Protein AF-A0A3C2B8T6-F1 (afdb_monomer)

Structure (mmCIF, N/CA/C/O backbone):
data_AF-A0A3C2B8T6-F1
#
_entry.id   AF-A0A3C2B8T6-F1
#
loop_
_atom_site.group_PDB
_atom_site.id
_atom_site.type_symbol
_atom_site.label_atom_id
_atom_site.label_alt_id
_atom_site.label_comp_id
_atom_site.label_asym_id
_atom_site.label_entity_id
_atom_site.label_seq_id
_atom_site.pdbx_PDB_ins_code
_atom_site.Cartn_x
_atom_site.Cartn_y
_atom_site.Cartn_z
_atom_site.occupancy
_atom_site.B_iso_or_equiv
_atom_site.auth_seq_id
_atom_site.auth_comp_id
_atom_site.auth_asym_id
_atom_site.auth_atom_id
_atom_site.pdbx_PDB_model_num
ATOM 1 N N . LEU A 1 1 ? 5.091 15.388 -0.232 1.00 87.69 1 LEU A N 1
ATOM 2 C CA . LEU A 1 1 ? 6.059 14.337 0.161 1.00 87.69 1 LEU A CA 1
ATOM 3 C C . LEU A 1 1 ? 5.655 13.040 -0.524 1.00 87.69 1 LEU A C 1
ATOM 5 O O . LEU A 1 1 ? 4.459 12.838 -0.707 1.00 87.69 1 LEU A O 1
ATOM 9 N N . VAL A 1 2 ? 6.619 12.201 -0.900 1.00 95.12 2 VAL A N 1
ATOM 10 C CA . VAL A 1 2 ? 6.388 10.864 -1.479 1.00 95.12 2 VAL A CA 1
ATOM 11 C C . VAL A 1 2 ? 7.175 9.824 -0.686 1.00 95.12 2 VAL A C 1
ATOM 13 O O . VAL A 1 2 ? 8.184 10.163 -0.067 1.00 95.12 2 VAL A O 1
ATOM 16 N N . ALA A 1 3 ? 6.706 8.580 -0.688 1.00 96.00 3 ALA A N 1
ATOM 17 C CA . ALA A 1 3 ? 7.482 7.435 -0.231 1.00 96.00 3 ALA A CA 1
ATOM 18 C C . ALA A 1 3 ? 8.160 6.780 -1.441 1.00 96.00 3 ALA A C 1
ATOM 20 O O . ALA A 1 3 ? 7.544 6.664 -2.500 1.00 96.00 3 ALA A O 1
ATOM 21 N N . LEU A 1 4 ? 9.411 6.349 -1.284 1.00 95.06 4 LEU A N 1
ATOM 22 C CA . LEU A 1 4 ? 10.171 5.659 -2.323 1.00 95.06 4 LEU A CA 1
ATOM 23 C C . LEU A 1 4 ? 10.466 4.234 -1.853 1.00 95.06 4 LEU A C 1
ATOM 25 O O . LEU A 1 4 ? 11.147 4.053 -0.843 1.00 95.06 4 LEU A O 1
ATOM 29 N N . LYS A 1 5 ? 9.966 3.227 -2.574 1.00 92.69 5 LYS A N 1
ATOM 30 C CA . LYS A 1 5 ? 10.366 1.834 -2.353 1.00 92.69 5 LYS A CA 1
ATOM 31 C C . LYS A 1 5 ? 11.490 1.518 -3.325 1.00 92.69 5 LYS A C 1
ATOM 33 O O . LYS A 1 5 ? 11.297 1.606 -4.533 1.00 92.69 5 LYS A O 1
ATOM 38 N N . VAL A 1 6 ? 12.653 1.173 -2.785 1.00 93.25 6 VAL A N 1
ATOM 39 C CA . VAL A 1 6 ? 13.835 0.761 -3.547 1.00 93.25 6 VAL A CA 1
ATOM 40 C C . VAL A 1 6 ? 14.147 -0.670 -3.157 1.00 93.25 6 VAL A C 1
ATOM 42 O O . VAL A 1 6 ? 14.212 -0.983 -1.968 1.00 93.25 6 VAL A O 1
ATOM 45 N N . LEU A 1 7 ? 14.329 -1.537 -4.144 1.00 88.62 7 LEU A N 1
ATOM 46 C CA . LEU A 1 7 ? 14.708 -2.920 -3.908 1.00 88.62 7 LEU A CA 1
ATOM 47 C C . LEU A 1 7 ? 16.187 -3.098 -4.252 1.00 88.62 7 LEU A C 1
ATOM 49 O O . LEU A 1 7 ? 16.606 -2.852 -5.380 1.00 88.62 7 LEU A O 1
ATOM 53 N N . SER A 1 8 ? 16.971 -3.540 -3.274 1.00 85.31 8 SER A N 1
ATOM 54 C CA . SER A 1 8 ? 18.320 -4.051 -3.508 1.00 85.31 8 SER A CA 1
ATOM 55 C C . SER A 1 8 ? 18.219 -5.566 -3.603 1.00 85.31 8 SER A C 1
ATOM 57 O O . SER A 1 8 ? 18.078 -6.238 -2.584 1.00 85.31 8 SER A O 1
ATOM 59 N N . THR A 1 9 ? 18.212 -6.089 -4.823 1.00 77.75 9 THR A N 1
ATOM 60 C CA . THR A 1 9 ? 18.197 -7.527 -5.084 1.00 77.75 9 THR A CA 1
ATOM 61 C C . THR A 1 9 ? 19.048 -7.830 -6.306 1.00 77.75 9 THR A C 1
ATOM 63 O O . THR A 1 9 ? 19.020 -7.067 -7.271 1.00 77.75 9 THR A O 1
ATOM 66 N N . ASP A 1 10 ? 19.763 -8.950 -6.263 1.00 79.19 10 ASP A N 1
ATOM 67 C CA . ASP A 1 10 ? 20.462 -9.506 -7.423 1.00 79.19 10 ASP A CA 1
ATOM 68 C C . ASP A 1 10 ? 19.571 -10.505 -8.189 1.00 79.19 10 ASP A C 1
ATOM 70 O O . ASP A 1 10 ? 19.996 -11.050 -9.203 1.00 79.19 10 ASP A O 1
ATOM 74 N N . ASP A 1 11 ? 18.343 -10.760 -7.708 1.00 83.12 11 ASP A N 1
ATOM 75 C CA . ASP A 1 11 ? 17.353 -11.635 -8.346 1.00 83.12 11 ASP A CA 1
ATOM 76 C C . ASP A 1 11 ? 16.525 -10.858 -9.390 1.00 83.12 11 ASP A C 1
ATOM 78 O O . ASP A 1 11 ? 15.662 -10.047 -9.014 1.00 83.12 11 ASP A O 1
ATOM 82 N N . PRO A 1 12 ? 16.709 -11.128 -10.699 1.00 77.06 12 PRO A N 1
ATOM 83 C CA . PRO A 1 12 ? 15.958 -10.460 -11.759 1.00 77.06 12 PRO A CA 1
ATOM 84 C C . PRO A 1 12 ? 14.444 -10.684 -11.655 1.00 77.06 12 PRO A C 1
ATOM 86 O O . PRO A 1 12 ? 13.661 -9.788 -11.970 1.00 77.06 12 PRO A O 1
ATOM 89 N N . GLY A 1 13 ? 14.009 -11.842 -11.146 1.00 83.94 13 GLY A N 1
ATOM 90 C CA . GLY A 1 13 ? 12.592 -12.169 -10.999 1.00 83.94 13 GLY A CA 1
ATOM 91 C C . GLY A 1 13 ? 11.895 -11.329 -9.929 1.00 83.94 13 GLY A C 1
ATOM 92 O O . GLY A 1 13 ? 10.706 -11.030 -10.044 1.00 83.94 13 GLY A O 1
ATOM 93 N N . MET A 1 14 ? 12.616 -10.896 -8.892 1.00 82.81 14 MET A N 1
ATOM 94 C CA . MET A 1 14 ? 12.078 -9.959 -7.903 1.00 82.81 14 MET A CA 1
ATOM 95 C C . MET A 1 14 ? 11.963 -8.537 -8.463 1.00 82.81 14 MET A C 1
ATOM 97 O O . MET A 1 14 ? 11.026 -7.821 -8.105 1.00 82.81 14 MET A O 1
ATOM 101 N N . ALA A 1 15 ? 12.876 -8.138 -9.351 1.00 83.75 15 ALA A N 1
ATOM 102 C CA . ALA A 1 15 ? 12.829 -6.827 -9.986 1.00 83.75 15 ALA A CA 1
ATOM 103 C C . ALA A 1 15 ? 11.620 -6.679 -10.918 1.00 83.75 15 ALA A C 1
ATOM 105 O O . ALA A 1 15 ? 10.879 -5.699 -10.815 1.00 83.75 15 ALA A O 1
ATOM 106 N N . GLU A 1 16 ? 11.369 -7.684 -11.759 1.00 86.38 16 GLU A N 1
ATOM 107 C CA . GLU A 1 16 ? 10.190 -7.722 -12.630 1.00 86.38 16 GLU A CA 1
ATOM 108 C C . GLU A 1 16 ? 8.886 -7.695 -11.826 1.00 86.38 16 GLU A C 1
ATOM 110 O O . GLU A 1 16 ? 7.964 -6.952 -12.162 1.00 86.38 16 GLU A O 1
ATOM 115 N N . ARG A 1 17 ? 8.819 -8.444 -10.717 1.00 87.19 17 ARG A N 1
ATOM 116 C CA . ARG A 1 17 ? 7.651 -8.434 -9.822 1.00 87.19 17 ARG A CA 1
ATOM 117 C C . ARG A 1 17 ? 7.397 -7.057 -9.218 1.00 87.19 17 ARG A C 1
ATOM 119 O O . ARG A 1 17 ? 6.249 -6.630 -9.201 1.00 87.19 17 ARG A O 1
ATOM 126 N N . LEU A 1 18 ? 8.437 -6.351 -8.766 1.00 87.38 18 LEU A N 1
ATOM 127 C CA . LEU A 1 18 ? 8.279 -5.015 -8.183 1.00 87.38 18 LEU A CA 1
ATOM 128 C C . LEU A 1 18 ? 7.715 -4.012 -9.197 1.00 87.38 18 LEU A C 1
ATOM 130 O O . LEU A 1 18 ? 6.823 -3.234 -8.867 1.00 87.38 18 LEU A O 1
ATOM 134 N N . LEU A 1 19 ? 8.232 -4.026 -10.426 1.00 86.81 19 LEU A N 1
ATOM 135 C CA . LEU A 1 19 ? 7.746 -3.144 -11.487 1.00 86.81 19 LEU A CA 1
ATOM 136 C C . LEU A 1 19 ? 6.323 -3.525 -11.921 1.00 86.81 19 LEU A C 1
ATOM 138 O O . LEU A 1 19 ? 5.490 -2.643 -12.116 1.00 86.81 19 LEU A O 1
ATOM 142 N N . GLY A 1 20 ? 6.008 -4.824 -11.978 1.00 86.75 20 GLY A N 1
ATOM 143 C CA . GLY A 1 20 ? 4.649 -5.309 -12.225 1.00 86.75 20 GLY A CA 1
ATOM 144 C C . GLY A 1 20 ? 3.650 -4.878 -11.143 1.00 86.75 20 GLY A C 1
ATOM 145 O O . GLY A 1 20 ? 2.552 -4.427 -11.468 1.00 86.75 20 GLY A O 1
ATOM 146 N N . GLU A 1 21 ? 4.034 -4.947 -9.864 1.00 84.44 21 GLU A N 1
ATOM 147 C CA . GLU A 1 21 ? 3.240 -4.417 -8.746 1.00 84.44 21 GLU A CA 1
ATOM 148 C C . GLU A 1 21 ? 3.006 -2.910 -8.893 1.00 84.44 21 GLU A C 1
ATOM 150 O O . GLU A 1 21 ? 1.874 -2.443 -8.757 1.00 84.44 21 GLU A O 1
ATOM 155 N N . ALA A 1 22 ? 4.061 -2.150 -9.197 1.00 87.50 22 ALA A N 1
ATOM 156 C CA . ALA A 1 22 ? 3.975 -0.705 -9.372 1.00 87.50 22 ALA A CA 1
ATOM 157 C C . ALA A 1 22 ? 3.004 -0.328 -10.501 1.00 87.50 22 ALA A C 1
ATOM 159 O O . ALA A 1 22 ? 2.184 0.572 -10.328 1.00 87.50 22 ALA A O 1
ATOM 160 N N . GLN A 1 23 ? 3.052 -1.047 -11.623 1.00 87.19 23 GLN A N 1
ATOM 161 C CA . GLN A 1 23 ? 2.195 -0.795 -12.777 1.00 87.19 23 GLN A CA 1
ATOM 162 C C . GLN A 1 23 ? 0.723 -1.109 -12.486 1.00 87.19 23 GLN A C 1
ATOM 164 O O . GLN A 1 23 ? -0.145 -0.286 -12.771 1.00 87.19 23 GLN A O 1
ATOM 169 N N . LEU A 1 24 ? 0.449 -2.244 -11.834 1.00 84.81 24 LEU A N 1
ATOM 170 C CA . LEU A 1 24 ? -0.898 -2.603 -11.384 1.00 84.81 24 LEU A CA 1
ATOM 171 C C . LEU A 1 24 ? -1.486 -1.523 -10.460 1.00 84.81 24 LEU A C 1
ATOM 173 O O . LEU A 1 24 ? -2.637 -1.117 -10.610 1.00 84.81 24 LEU A O 1
ATOM 177 N N . LEU A 1 25 ? -0.684 -1.043 -9.505 1.00 84.38 25 LEU A N 1
ATOM 178 C CA . LEU A 1 25 ? -1.089 -0.017 -8.543 1.00 84.38 25 LEU A CA 1
ATOM 179 C C . LEU A 1 25 ? -1.226 1.378 -9.169 1.00 84.38 25 LEU A C 1
ATOM 181 O O . LEU A 1 25 ? -2.034 2.171 -8.691 1.00 84.38 25 LEU 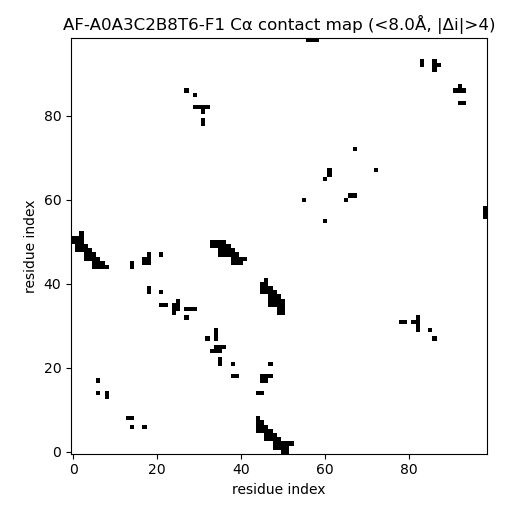A O 1
ATOM 185 N N . ALA A 1 26 ? -0.489 1.691 -10.237 1.00 87.12 26 ALA A N 1
ATOM 186 C CA . ALA A 1 26 ? -0.582 2.981 -10.927 1.00 87.12 26 ALA A CA 1
ATOM 187 C C . ALA A 1 26 ? -1.938 3.180 -11.636 1.00 87.12 26 ALA A C 1
ATOM 189 O O . ALA A 1 26 ? -2.417 4.309 -11.777 1.00 87.12 26 ALA A O 1
ATOM 190 N N . GLU A 1 27 ? -2.588 2.090 -12.051 1.00 85.25 27 GLU A N 1
ATOM 191 C CA . GLU A 1 27 ? -3.915 2.106 -12.683 1.00 85.25 27 GLU A CA 1
ATOM 192 C C . GLU A 1 27 ? -5.070 2.199 -11.664 1.00 85.25 27 GLU A C 1
ATOM 194 O O . GLU A 1 27 ? -6.223 2.489 -12.013 1.00 85.25 27 GLU A O 1
ATOM 199 N N . LEU A 1 28 ? -4.772 1.980 -10.382 1.00 85.25 28 LEU A N 1
ATOM 200 C CA . LEU A 1 28 ? -5.732 1.992 -9.286 1.00 85.25 28 LEU A CA 1
ATOM 201 C C . LEU A 1 28 ? -5.817 3.383 -8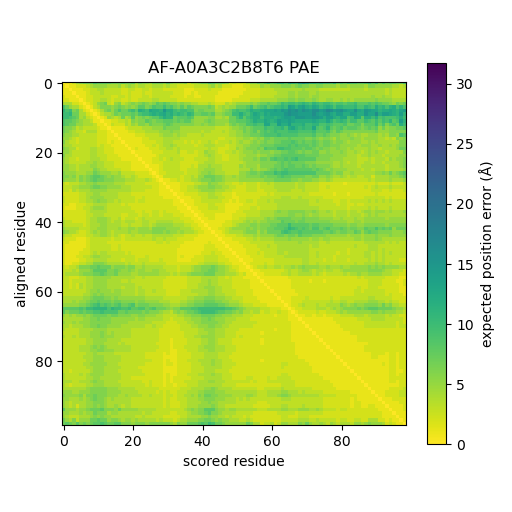.652 1.00 85.25 28 LEU A C 1
ATOM 203 O O . LEU A 1 28 ? -4.901 3.853 -7.984 1.00 85.25 28 LEU A O 1
ATOM 207 N N . ARG A 1 29 ? -6.973 4.036 -8.809 1.00 87.06 29 ARG A N 1
ATOM 208 C CA . ARG A 1 29 ? -7.292 5.296 -8.120 1.00 87.06 29 ARG A CA 1
ATOM 209 C C . ARG A 1 29 ? -8.411 5.067 -7.116 1.00 87.06 29 ARG A C 1
ATOM 211 O O . ARG A 1 29 ? -9.558 4.874 -7.508 1.00 87.06 29 ARG A O 1
ATOM 218 N N . HIS A 1 30 ? -8.066 5.086 -5.833 1.00 92.69 30 HIS A N 1
ATOM 219 C CA . HIS A 1 30 ? -9.005 4.940 -4.723 1.00 92.69 30 HIS A CA 1
ATOM 220 C C . HIS A 1 30 ? -8.445 5.651 -3.477 1.00 92.69 30 HIS A C 1
ATOM 222 O O . HIS A 1 30 ? -7.244 5.542 -3.238 1.00 92.69 30 HIS A O 1
ATOM 228 N N . PRO A 1 31 ? -9.257 6.359 -2.666 1.00 92.38 31 PRO A N 1
ATOM 229 C CA . PRO A 1 31 ? -8.767 7.106 -1.497 1.00 92.38 31 PRO A CA 1
ATOM 230 C C . PRO A 1 31 ? -8.061 6.231 -0.450 1.00 92.38 31 PRO A C 1
ATOM 232 O O . PRO A 1 31 ? -7.153 6.699 0.230 1.00 92.38 31 PRO A O 1
ATOM 235 N N . SER A 1 32 ? -8.454 4.961 -0.351 1.00 93.94 32 SER A N 1
ATOM 236 C CA . SER A 1 32 ? -7.895 3.984 0.597 1.00 93.94 32 SER A CA 1
ATOM 237 C C . SER A 1 32 ? -6.814 3.073 -0.014 1.00 93.94 32 SER A C 1
ATOM 239 O O . SER A 1 32 ? -6.444 2.078 0.601 1.00 93.94 32 SER A O 1
ATOM 241 N N . ILE A 1 33 ? -6.321 3.372 -1.225 1.00 93.06 33 ILE A N 1
ATOM 242 C CA . ILE A 1 33 ? -5.211 2.654 -1.880 1.00 93.06 33 ILE A CA 1
ATOM 243 C C . ILE A 1 33 ? -4.095 3.659 -2.165 1.00 93.06 33 ILE A C 1
ATOM 245 O O . ILE A 1 33 ? -4.334 4.727 -2.729 1.00 93.06 33 ILE A O 1
ATOM 249 N N . VAL A 1 34 ? -2.860 3.323 -1.790 1.00 92.31 34 VAL A N 1
ATOM 250 C CA . VAL A 1 34 ? -1.701 4.171 -2.093 1.00 92.31 34 VAL A CA 1
ATOM 251 C C . VAL A 1 34 ? -1.539 4.319 -3.604 1.00 92.31 34 VAL A C 1
ATOM 253 O O . VAL A 1 34 ? -1.507 3.333 -4.335 1.00 92.31 34 VAL A O 1
ATOM 256 N N . SER A 1 35 ? -1.436 5.559 -4.080 1.00 92.38 35 SER A N 1
ATOM 257 C CA . SER A 1 35 ? -1.219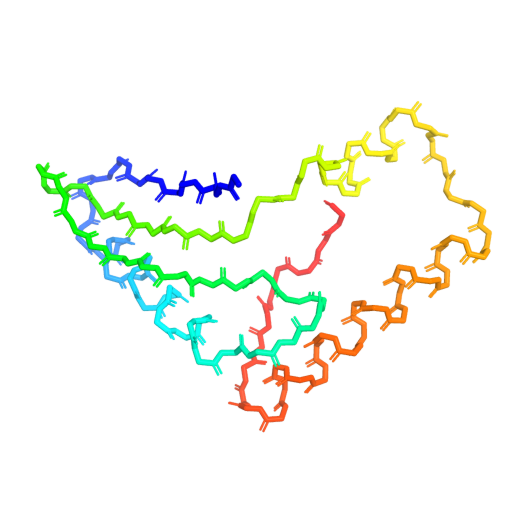 5.818 -5.502 1.00 92.38 35 SER A CA 1
ATOM 258 C C . SER A 1 35 ? 0.266 5.719 -5.816 1.00 92.38 35 SER A C 1
ATOM 260 O O . SER A 1 35 ? 1.074 6.385 -5.165 1.00 92.38 35 SER A O 1
ATOM 262 N N . VAL A 1 36 ? 0.616 4.918 -6.818 1.00 94.19 36 VAL A N 1
ATOM 263 C CA . VAL A 1 36 ? 1.954 4.915 -7.418 1.00 94.19 36 VAL A CA 1
ATOM 264 C C . VAL A 1 36 ? 2.027 6.044 -8.444 1.00 94.19 36 VAL A C 1
ATOM 266 O O . VAL A 1 36 ? 1.107 6.217 -9.242 1.00 94.19 36 VAL A O 1
ATOM 269 N N . TYR A 1 37 ? 3.094 6.842 -8.390 1.00 93.44 37 TYR A N 1
ATOM 270 C CA . TYR A 1 37 ? 3.271 8.002 -9.269 1.00 93.44 37 TYR A CA 1
ATOM 271 C C . TYR A 1 37 ? 4.262 7.743 -10.399 1.00 93.44 37 TYR A C 1
ATOM 273 O O . TYR A 1 37 ? 4.022 8.173 -11.521 1.00 93.44 37 TYR A O 1
ATOM 281 N N . ASP A 1 38 ? 5.369 7.068 -10.094 1.00 93.19 38 ASP A N 1
ATOM 282 C CA . ASP A 1 38 ? 6.452 6.816 -11.045 1.00 93.19 38 ASP A CA 1
ATOM 283 C C . ASP A 1 38 ? 7.233 5.561 -10.643 1.00 93.19 38 ASP A C 1
ATOM 285 O O . ASP A 1 38 ? 7.237 5.190 -9.466 1.00 93.19 38 ASP A O 1
ATOM 289 N N . SER A 1 39 ? 7.903 4.924 -11.597 1.00 93.44 39 SER A N 1
ATOM 290 C CA . SER A 1 39 ? 8.712 3.724 -11.379 1.00 93.44 39 SER A CA 1
ATOM 291 C C . SER A 1 39 ? 9.843 3.622 -12.391 1.00 93.44 39 SER A C 1
ATOM 293 O O . SER A 1 39 ? 9.731 4.110 -13.512 1.00 93.44 39 SER A O 1
ATOM 295 N N . GLY A 1 40 ? 10.924 2.940 -12.028 1.00 90.88 40 GLY A N 1
ATOM 296 C CA . GLY A 1 40 ? 12.051 2.763 -12.931 1.00 90.88 40 GLY A CA 1
ATOM 297 C C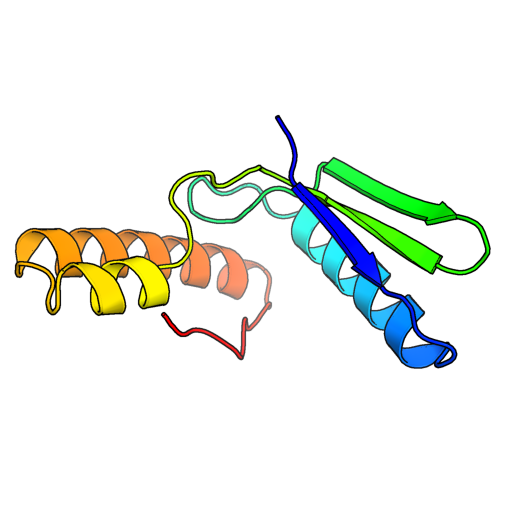 . GLY A 1 40 ? 13.160 1.914 -12.338 1.00 90.88 40 GLY A C 1
ATOM 298 O O . GLY A 1 40 ? 12.964 1.183 -11.371 1.00 90.88 40 GLY A O 1
ATOM 299 N N . THR A 1 41 ? 14.344 2.011 -12.938 1.00 90.50 41 THR A N 1
ATOM 300 C CA . THR A 1 41 ? 15.559 1.327 -12.480 1.00 90.50 41 THR A CA 1
ATOM 301 C C . THR A 1 41 ? 16.724 2.311 -12.465 1.00 90.50 41 THR A C 1
ATOM 303 O O . THR A 1 41 ? 16.899 3.066 -13.418 1.00 90.50 41 THR A O 1
ATOM 306 N N . VAL A 1 42 ? 17.518 2.308 -11.391 1.00 89.88 42 VAL A N 1
ATOM 307 C CA . VAL A 1 42 ? 18.750 3.108 -11.259 1.00 89.88 42 VAL A CA 1
ATOM 308 C C . VAL A 1 42 ? 19.860 2.207 -10.729 1.00 89.88 42 VAL A C 1
ATOM 310 O O . VAL A 1 42 ? 19.691 1.561 -9.696 1.00 89.88 42 VAL A O 1
ATOM 313 N N . ASP A 1 43 ? 20.984 2.132 -11.444 1.00 88.81 43 ASP A N 1
ATOM 314 C CA . ASP A 1 43 ? 22.110 1.232 -11.137 1.00 88.81 43 ASP A CA 1
ATOM 315 C C . ASP A 1 43 ? 21.676 -0.233 -10.932 1.00 88.81 43 ASP A C 1
ATOM 317 O O . ASP A 1 43 ? 22.100 -0.897 -9.989 1.00 88.81 43 ASP A O 1
ATOM 321 N N . GLY A 1 44 ? 20.747 -0.720 -11.761 1.00 84.19 44 GLY A N 1
ATOM 322 C CA . GLY A 1 44 ? 20.195 -2.077 -11.646 1.00 84.19 44 GLY A CA 1
ATOM 323 C C . GLY A 1 44 ? 19.189 -2.280 -10.505 1.00 84.19 44 GLY A C 1
ATOM 324 O O . GLY A 1 44 ? 18.646 -3.371 -10.371 1.00 84.19 44 GLY A O 1
ATOM 325 N N . ARG A 1 45 ? 18.886 -1.248 -9.707 1.00 88.81 45 ARG A N 1
ATOM 326 C CA . ARG A 1 45 ? 17.917 -1.328 -8.604 1.00 88.81 45 ARG A CA 1
ATOM 327 C C . ARG A 1 45 ? 16.558 -0.785 -9.036 1.00 88.81 45 ARG A C 1
ATOM 329 O O . ARG A 1 45 ? 16.468 0.404 -9.369 1.00 88.81 45 ARG A O 1
ATOM 336 N N . PRO A 1 46 ? 15.501 -1.609 -9.034 1.00 92.50 46 PRO A N 1
ATOM 337 C CA . PRO A 1 46 ? 14.170 -1.144 -9.367 1.00 92.50 46 PRO A CA 1
ATOM 338 C C . PRO A 1 46 ? 13.591 -0.332 -8.204 1.00 92.50 46 PRO A C 1
ATOM 340 O O . PRO A 1 46 ? 13.851 -0.591 -7.021 1.00 92.50 46 PRO A O 1
ATOM 343 N N . TRP A 1 47 ? 12.797 0.671 -8.553 1.00 93.69 47 TRP A N 1
ATOM 344 C CA . TRP A 1 47 ? 12.162 1.568 -7.604 1.00 93.69 47 TRP A CA 1
ATOM 345 C C . TRP A 1 47 ? 10.778 1.995 -8.084 1.00 93.69 47 TRP A C 1
ATOM 347 O O . TRP A 1 47 ? 10.497 2.001 -9.282 1.00 93.69 47 TRP A O 1
ATOM 357 N N . TYR A 1 48 ? 9.932 2.408 -7.143 1.00 95.12 48 TYR A N 1
ATOM 358 C CA . TYR A 1 48 ? 8.742 3.197 -7.449 1.00 95.12 48 TYR A CA 1
ATOM 359 C C . TYR A 1 48 ? 8.442 4.213 -6.345 1.00 95.12 48 TYR A C 1
ATOM 361 O O . TYR A 1 48 ? 8.764 4.012 -5.168 1.00 95.12 48 TYR A O 1
ATOM 369 N N . SER A 1 49 ? 7.836 5.328 -6.744 1.00 95.94 49 SER A N 1
ATOM 370 C CA . SER A 1 49 ? 7.360 6.384 -5.858 1.00 95.94 49 SER A CA 1
ATOM 371 C C . SER A 1 49 ? 5.856 6.258 -5.634 1.00 95.94 49 SER A C 1
ATOM 373 O O . SER A 1 49 ? 5.103 5.904 -6.541 1.00 95.94 49 SER A O 1
ATOM 375 N N . MET A 1 50 ? 5.408 6.539 -4.415 1.00 95.38 50 MET A N 1
ATOM 376 C CA . MET A 1 50 ? 4.004 6.420 -4.028 1.00 95.38 50 MET A CA 1
ATOM 377 C C . MET A 1 50 ? 3.595 7.481 -3.006 1.00 95.38 50 MET A C 1
ATOM 379 O O . MET A 1 50 ? 4.431 8.213 -2.462 1.00 95.38 50 MET A O 1
ATOM 383 N N . THR A 1 51 ? 2.296 7.554 -2.723 1.00 94.81 51 THR A N 1
ATOM 384 C CA . THR A 1 51 ? 1.745 8.387 -1.648 1.00 94.81 51 THR A CA 1
ATOM 385 C C . THR A 1 51 ? 2.493 8.158 -0.330 1.00 94.81 51 THR A C 1
ATOM 387 O O . THR A 1 51 ? 2.670 7.026 0.114 1.00 94.81 51 THR A O 1
ATOM 390 N N . TYR A 1 52 ? 2.938 9.244 0.309 1.00 95.31 52 TYR A N 1
ATOM 391 C CA . TYR A 1 52 ? 3.552 9.178 1.634 1.00 95.31 52 TYR A CA 1
ATOM 392 C C . TYR A 1 52 ? 2.482 9.159 2.732 1.00 95.31 52 TYR A C 1
ATOM 394 O O . TYR A 1 52 ? 1.793 10.156 2.951 1.00 95.31 52 TYR A O 1
ATOM 402 N N . CYS A 1 53 ? 2.391 8.047 3.461 1.00 93.25 53 CYS A N 1
ATOM 403 C CA . CYS A 1 53 ? 1.505 7.883 4.613 1.00 93.25 53 CYS A CA 1
ATOM 404 C C . CYS A 1 53 ? 2.279 8.117 5.920 1.00 93.25 53 CYS A C 1
ATOM 406 O O . CYS A 1 53 ? 2.757 7.180 6.553 1.00 93.25 53 CYS A O 1
ATOM 408 N N . GLY A 1 54 ? 2.401 9.379 6.344 1.00 93.00 54 GLY A N 1
ATOM 409 C CA . GLY A 1 54 ? 3.188 9.754 7.531 1.00 93.00 54 GLY A CA 1
ATOM 410 C C . GLY A 1 54 ? 2.648 9.258 8.880 1.00 93.00 54 GLY A C 1
ATOM 411 O O . GLY A 1 54 ? 3.335 9.395 9.886 1.00 93.00 54 GLY A O 1
ATOM 412 N N . GLY A 1 55 ? 1.437 8.692 8.913 1.00 91.31 55 GLY A N 1
ATOM 413 C CA . GLY A 1 55 ? 0.820 8.137 10.124 1.00 91.31 55 GLY A CA 1
ATOM 414 C C . GLY A 1 55 ? 1.353 6.764 10.552 1.00 91.31 55 GLY A C 1
ATOM 415 O O . GLY A 1 55 ? 1.024 6.321 11.650 1.00 91.31 55 GLY A O 1
ATOM 416 N N . GLY A 1 56 ? 2.176 6.110 9.723 1.00 92.44 56 GLY A N 1
ATOM 417 C CA . GLY A 1 56 ? 2.682 4.760 9.985 1.00 92.44 56 GLY A CA 1
ATOM 418 C C . GLY A 1 56 ? 1.669 3.653 9.678 1.00 92.44 56 GLY A C 1
ATOM 419 O O . GLY A 1 56 ? 0.613 3.900 9.091 1.00 92.44 56 GLY A O 1
ATOM 420 N N . THR A 1 57 ? 2.013 2.416 10.041 1.00 95.75 57 THR A N 1
ATOM 421 C CA . THR A 1 57 ? 1.140 1.245 9.858 1.00 95.75 57 THR A CA 1
ATOM 422 C C . THR A 1 57 ? 0.147 1.099 11.006 1.00 95.75 57 THR A C 1
ATOM 424 O O . THR A 1 57 ? 0.362 1.603 12.113 1.00 95.75 57 THR A O 1
ATOM 427 N N . LEU A 1 58 ? -0.936 0.355 10.775 1.00 96.31 58 LEU A N 1
ATOM 428 C CA . LEU A 1 58 ? -1.894 0.061 11.833 1.00 96.31 58 LEU A CA 1
ATOM 429 C C . LEU A 1 58 ? -1.252 -0.785 12.944 1.00 96.31 58 LEU A C 1
ATOM 431 O O . LEU A 1 58 ? -1.531 -0.545 14.113 1.00 96.31 58 LEU A O 1
ATOM 435 N N . ALA A 1 59 ? -0.336 -1.700 12.618 1.00 96.94 59 ALA A N 1
ATOM 436 C CA . ALA A 1 59 ? 0.446 -2.438 13.607 1.00 96.94 59 ALA A CA 1
ATOM 437 C C . ALA A 1 59 ? 1.240 -1.511 14.538 1.00 96.94 59 ALA A C 1
ATOM 439 O O . ALA A 1 59 ? 1.263 -1.745 15.743 1.00 96.94 59 ALA A O 1
ATOM 440 N N . GLN A 1 60 ? 1.845 -0.436 14.018 1.00 96.44 60 GLN A N 1
ATOM 441 C CA . GLN A 1 60 ? 2.548 0.549 14.851 1.00 96.44 60 GLN A CA 1
ATOM 442 C C . GLN A 1 60 ? 1.584 1.296 15.780 1.00 96.44 60 GLN A C 1
ATOM 444 O O . GLN A 1 60 ? 1.905 1.529 16.945 1.00 96.44 60 GLN A O 1
ATOM 449 N N . VAL A 1 61 ? 0.389 1.637 15.290 1.00 95.12 61 VAL A N 1
ATOM 450 C CA . VAL A 1 61 ? -0.667 2.253 16.108 1.00 95.12 61 VAL A CA 1
ATOM 451 C C . VAL A 1 61 ? -1.121 1.302 17.216 1.00 95.12 61 VAL A C 1
ATOM 453 O O . VAL A 1 61 ? -1.167 1.702 18.373 1.00 95.12 61 VAL A O 1
ATOM 456 N N . LEU A 1 62 ? -1.387 0.037 16.892 1.00 96.19 62 LEU A N 1
ATOM 457 C CA . LEU A 1 62 ? -1.794 -0.983 17.862 1.00 96.19 62 LEU A CA 1
ATOM 458 C C . LEU A 1 62 ? -0.689 -1.284 18.880 1.00 96.19 62 LEU A C 1
ATOM 460 O O . LEU A 1 62 ? -0.967 -1.472 20.058 1.00 96.19 62 LEU A O 1
ATOM 464 N N . GLN A 1 63 ? 0.577 -1.279 18.465 1.00 96.88 63 GLN A N 1
ATOM 465 C CA . GLN A 1 63 ? 1.696 -1.455 19.386 1.00 96.88 63 GLN A CA 1
ATOM 466 C C . GLN A 1 63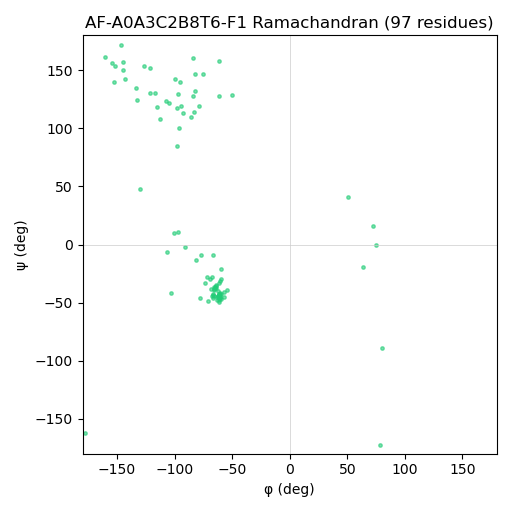 ? 1.815 -0.289 20.379 1.00 96.88 63 GLN A C 1
ATOM 468 O O . GLN A 1 63 ? 2.165 -0.506 21.537 1.00 96.88 63 GLN A O 1
ATOM 473 N N . ARG A 1 64 ? 1.533 0.941 19.932 1.00 94.94 64 ARG A N 1
ATOM 474 C CA . ARG A 1 64 ? 1.609 2.153 20.759 1.00 94.94 64 ARG A CA 1
ATOM 475 C C . ARG A 1 64 ? 0.402 2.308 21.688 1.00 94.94 64 ARG A C 1
ATOM 477 O O . ARG A 1 64 ? 0.583 2.608 22.863 1.00 94.94 64 ARG A O 1
ATOM 484 N N . ASP A 1 65 ? -0.804 2.110 21.160 1.00 93.69 65 ASP A N 1
ATOM 485 C CA . ASP A 1 65 ? -2.068 2.467 21.821 1.00 93.69 65 ASP A CA 1
ATOM 486 C C . ASP A 1 65 ? -2.835 1.235 22.350 1.00 93.69 65 ASP A C 1
ATOM 488 O O . ASP A 1 65 ? -3.853 1.360 23.032 1.00 93.69 65 ASP A O 1
ATOM 492 N N . GLY A 1 66 ? -2.362 0.024 22.043 1.00 94.81 66 GLY A N 1
ATOM 493 C CA . GLY A 1 66 ? -3.000 -1.240 22.395 1.00 94.81 66 GLY A CA 1
ATOM 494 C C . GLY A 1 66 ? -4.147 -1.590 21.450 1.00 94.81 66 GLY A C 1
ATOM 495 O O . GLY A 1 66 ? -3.965 -2.292 20.458 1.00 94.81 66 GLY A O 1
ATOM 496 N N . THR A 1 67 ? -5.354 -1.126 21.769 1.00 94.69 67 THR A N 1
ATOM 497 C CA . THR A 1 67 ? -6.571 -1.469 21.011 1.00 94.69 67 THR A CA 1
ATOM 498 C C . THR A 1 67 ? -7.256 -0.230 20.463 1.00 94.69 67 THR A C 1
ATOM 500 O O . THR A 1 67 ? -7.178 0.850 21.044 1.00 94.69 67 THR A O 1
ATOM 503 N N . LEU A 1 68 ? -7.965 -0.399 19.349 1.00 96.69 68 LEU A N 1
ATOM 504 C CA . LEU A 1 68 ? -8.855 0.625 18.820 1.00 96.69 68 LEU A CA 1
ATOM 505 C C . LEU A 1 68 ? -10.205 0.584 19.541 1.00 96.69 68 LEU A C 1
ATOM 507 O O . LEU A 1 68 ? -10.715 -0.488 19.870 1.00 96.69 68 LEU A O 1
ATOM 511 N N . SER A 1 69 ? -10.837 1.747 19.700 1.00 97.44 69 SER A N 1
ATOM 512 C CA . SER A 1 69 ? -12.267 1.797 20.014 1.00 97.44 69 SER A CA 1
ATOM 513 C C . SER A 1 69 ? -13.089 1.157 18.889 1.00 97.44 69 SER A C 1
ATOM 515 O O . SER A 1 69 ? -12.662 1.122 17.732 1.00 97.44 69 SER A O 1
ATOM 517 N N . ALA A 1 70 ? -14.310 0.716 19.197 1.00 97.81 70 ALA A N 1
ATOM 518 C CA . ALA A 1 70 ? -15.201 0.116 18.203 1.00 97.81 70 ALA A CA 1
ATOM 519 C C . ALA A 1 70 ? -15.434 1.028 16.980 1.00 97.81 70 ALA A C 1
ATOM 521 O O . ALA A 1 70 ? -15.438 0.552 15.848 1.00 97.81 70 ALA A O 1
ATOM 522 N N . GLY A 1 71 ? -15.562 2.344 17.194 1.00 98.31 71 GLY A N 1
ATOM 523 C CA . GLY A 1 71 ? -15.729 3.319 16.112 1.00 98.31 71 GLY A CA 1
ATOM 524 C C . GLY A 1 71 ? -14.496 3.440 15.213 1.00 98.31 71 GLY A C 1
ATOM 525 O O . GLY A 1 71 ? -14.625 3.460 13.992 1.00 98.31 71 GLY A O 1
ATOM 526 N N . GLN A 1 72 ? -13.294 3.459 15.797 1.00 97.00 72 GLN A N 1
ATOM 527 C CA . GLN A 1 72 ? -12.043 3.479 15.029 1.00 97.00 72 GLN A CA 1
ATOM 528 C C . GLN A 1 72 ? -11.851 2.183 14.236 1.00 97.00 72 GLN A C 1
ATOM 530 O O . GLN A 1 72 ? -11.504 2.234 13.059 1.00 97.00 72 GLN A O 1
ATOM 535 N N . ALA A 1 73 ? -12.114 1.031 14.858 1.00 96.88 73 ALA A N 1
ATOM 536 C CA . ALA A 1 73 ? -12.041 -0.260 14.186 1.00 96.88 73 ALA A CA 1
ATOM 537 C C . ALA A 1 73 ? -13.026 -0.334 13.007 1.00 96.88 73 ALA A C 1
ATOM 539 O O . ALA A 1 73 ? -12.636 -0.732 11.913 1.00 96.88 73 ALA A O 1
ATOM 540 N N . ALA A 1 74 ? -14.272 0.114 13.195 1.00 98.12 74 ALA A N 1
ATOM 541 C CA . ALA A 1 74 ? -15.271 0.161 12.129 1.00 98.12 74 ALA A CA 1
ATOM 542 C C . ALA A 1 74 ? -14.844 1.076 10.969 1.00 98.12 74 ALA A C 1
ATOM 544 O O . ALA A 1 74 ? -14.972 0.686 9.810 1.00 98.12 74 ALA A O 1
ATOM 545 N N . ALA A 1 75 ? -14.284 2.253 11.265 1.00 97.12 75 ALA A N 1
ATOM 546 C CA . ALA A 1 75 ? -13.795 3.178 10.242 1.00 97.12 75 ALA A CA 1
ATOM 547 C C . ALA A 1 75 ? -12.643 2.577 9.416 1.00 97.12 75 ALA A C 1
ATOM 549 O O . ALA A 1 75 ? -12.666 2.642 8.188 1.00 97.12 75 ALA A O 1
ATOM 550 N N . VAL A 1 76 ? -11.668 1.940 10.078 1.00 96.44 76 VAL A N 1
ATOM 551 C CA . VAL A 1 76 ? -10.566 1.237 9.400 1.00 96.44 76 VAL A CA 1
ATOM 552 C C . VAL A 1 76 ? -11.103 0.103 8.530 1.00 96.44 76 VAL A C 1
ATOM 554 O O . VAL A 1 76 ? -10.736 0.001 7.362 1.00 96.44 76 VAL A O 1
ATOM 557 N N . MET A 1 77 ? -12.001 -0.725 9.066 1.00 97.19 77 MET A N 1
ATOM 558 C CA . MET A 1 77 ? -12.556 -1.858 8.326 1.00 97.19 77 MET A CA 1
ATOM 559 C C . MET A 1 77 ? -13.392 -1.423 7.121 1.00 97.19 77 MET A C 1
ATOM 561 O O . MET A 1 77 ? -13.294 -2.069 6.082 1.00 97.19 77 MET A O 1
ATOM 565 N N . SER A 1 78 ? -14.155 -0.328 7.217 1.00 98.00 78 SER A N 1
ATOM 566 C CA . SER A 1 78 ? -14.885 0.234 6.070 1.00 98.00 78 SER A CA 1
ATOM 567 C C . SER A 1 78 ? -13.922 0.657 4.964 1.00 98.00 78 SER A C 1
ATOM 569 O O . SER A 1 78 ? -14.066 0.227 3.824 1.00 98.00 78 SER A O 1
ATOM 571 N N . ALA A 1 79 ? -12.875 1.412 5.312 1.00 96.88 79 ALA A N 1
ATOM 572 C CA . ALA A 1 79 ? -11.885 1.881 4.346 1.00 96.88 79 ALA A CA 1
ATOM 573 C C . ALA A 1 79 ? -11.128 0.725 3.666 1.00 96.88 79 ALA A C 1
ATOM 575 O O . ALA A 1 79 ? -10.882 0.774 2.458 1.00 96.88 79 ALA A O 1
ATOM 576 N N . VAL A 1 80 ? -10.779 -0.323 4.425 1.00 97.19 80 VAL A N 1
ATOM 577 C CA . VAL A 1 80 ? -10.154 -1.540 3.882 1.00 97.19 80 VAL A CA 1
ATOM 578 C C . VAL A 1 80 ? -11.128 -2.302 2.982 1.00 97.19 80 VAL A C 1
ATOM 580 O O . VAL A 1 80 ? -10.732 -2.738 1.904 1.00 97.19 80 VAL A O 1
ATOM 583 N N . ALA A 1 81 ? -12.395 -2.448 3.379 1.00 97.62 81 ALA A N 1
ATOM 584 C CA . ALA A 1 81 ? -13.403 -3.137 2.576 1.00 97.62 81 ALA A CA 1
ATOM 585 C C . ALA A 1 81 ? -13.654 -2.427 1.237 1.00 97.62 81 ALA A C 1
ATOM 587 O O . ALA A 1 81 ? -13.660 -3.086 0.201 1.00 97.62 81 ALA A O 1
ATOM 588 N N . GLU A 1 82 ? -13.773 -1.098 1.242 1.00 97.31 82 GLU A N 1
ATOM 589 C CA . GLU A 1 82 ? -13.908 -0.282 0.028 1.00 97.31 82 GLU A CA 1
ATOM 590 C C . GLU A 1 82 ? -12.694 -0.439 -0.900 1.00 97.31 82 GLU A C 1
ATOM 592 O O . GLU A 1 82 ? -12.850 -0.639 -2.104 1.00 97.31 82 GLU A O 1
ATOM 597 N N . ALA A 1 83 ? -11.472 -0.428 -0.349 1.00 95.56 83 ALA A N 1
ATOM 598 C CA . ALA A 1 83 ? -10.257 -0.664 -1.130 1.00 95.56 83 ALA A CA 1
ATOM 599 C C . ALA A 1 83 ? -10.236 -2.060 -1.767 1.00 95.56 83 ALA A C 1
ATOM 601 O O . ALA A 1 83 ? -9.904 -2.203 -2.945 1.00 95.56 83 ALA A O 1
ATOM 602 N N . LEU A 1 84 ? -10.584 -3.094 -0.996 1.00 96.1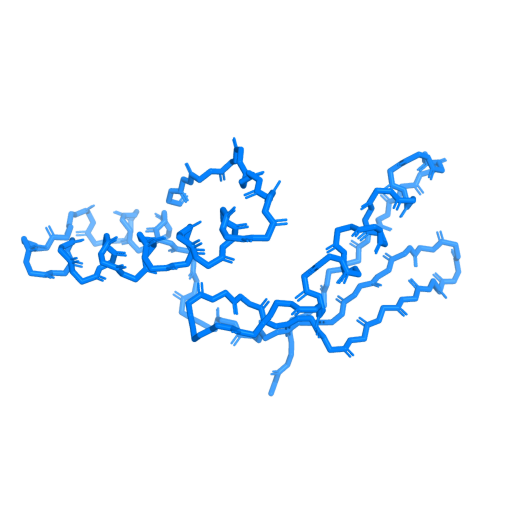9 84 LEU A N 1
ATOM 603 C CA . LEU A 1 84 ? -10.616 -4.469 -1.488 1.00 96.19 84 LEU A CA 1
ATOM 604 C C . LEU A 1 84 ? -11.694 -4.663 -2.551 1.00 96.19 84 LEU A C 1
ATOM 606 O O . LEU A 1 84 ? -11.436 -5.342 -3.538 1.00 96.19 84 LEU A O 1
ATOM 610 N N . ASP A 1 85 ? -12.860 -4.039 -2.399 1.00 96.62 85 ASP A N 1
ATOM 611 C CA . ASP A 1 85 ? -13.897 -4.054 -3.429 1.00 96.62 85 ASP A CA 1
ATOM 612 C C . ASP A 1 85 ? -13.390 -3.421 -4.737 1.00 96.62 85 ASP A C 1
ATOM 614 O O . ASP A 1 85 ? -13.479 -4.033 -5.803 1.00 96.62 85 ASP A O 1
ATOM 618 N N . ALA A 1 86 ? -12.724 -2.263 -4.658 1.00 93.69 86 ALA A N 1
ATOM 619 C CA . ALA A 1 86 ? -12.129 -1.602 -5.823 1.00 93.69 86 ALA A CA 1
ATOM 620 C C . ALA A 1 86 ? -11.039 -2.445 -6.524 1.00 93.69 86 ALA A C 1
ATOM 622 O O . ALA A 1 86 ? -10.880 -2.354 -7.748 1.00 93.69 86 ALA A O 1
ATOM 623 N N . LEU A 1 87 ? -10.281 -3.246 -5.763 1.00 92.88 87 LEU A N 1
ATOM 624 C CA . LEU A 1 87 ? -9.310 -4.213 -6.290 1.00 92.88 87 LEU A CA 1
ATOM 625 C C . LEU A 1 87 ? -10.013 -5.398 -6.963 1.00 92.88 87 LEU A C 1
ATOM 627 O O . LEU A 1 87 ? -9.689 -5.751 -8.100 1.00 92.88 87 LEU A O 1
ATOM 631 N N . HIS A 1 88 ? -11.006 -5.985 -6.295 1.00 95.31 88 HIS A N 1
ATOM 632 C CA . HIS A 1 88 ? -11.733 -7.150 -6.794 1.00 95.31 88 HIS A CA 1
ATOM 633 C C . HIS A 1 88 ? -12.520 -6.847 -8.071 1.00 95.31 88 HIS A C 1
ATOM 635 O O . HIS A 1 88 ? -12.535 -7.680 -8.975 1.00 95.31 88 HIS A O 1
ATOM 641 N N . GLN A 1 89 ? -13.093 -5.646 -8.211 1.00 93.25 89 GLN A N 1
ATOM 642 C CA . GLN A 1 89 ? -13.745 -5.202 -9.453 1.00 93.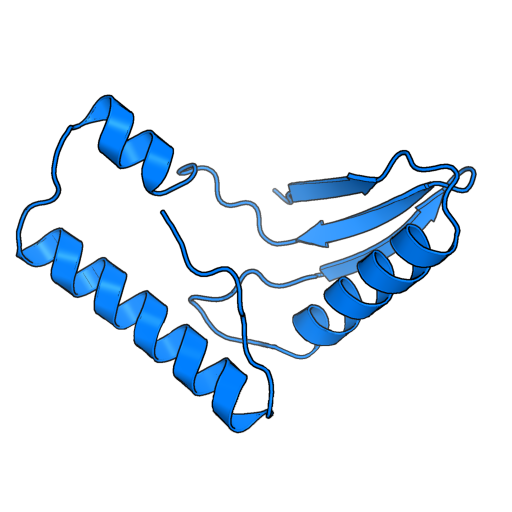25 89 GLN A CA 1
ATOM 643 C C . GLN A 1 89 ? -12.792 -5.187 -10.664 1.00 93.25 89 GLN A C 1
ATOM 645 O O . GLN A 1 89 ? -13.241 -5.256 -11.806 1.00 93.25 89 GLN A O 1
ATOM 650 N N . ARG A 1 90 ? -11.475 -5.136 -10.429 1.00 89.88 90 ARG A N 1
ATOM 651 C CA . ARG A 1 90 ? -10.421 -5.238 -11.453 1.00 89.88 90 ARG A CA 1
ATOM 652 C C . ARG A 1 90 ? -9.785 -6.631 -11.533 1.00 89.88 90 ARG A C 1
ATOM 654 O O . ARG A 1 90 ? -8.772 -6.803 -12.201 1.00 89.88 90 ARG A O 1
ATOM 661 N N . GLY A 1 91 ? -10.349 -7.626 -10.848 1.00 91.31 91 GLY A N 1
ATOM 662 C CA . GLY A 1 91 ? -9.824 -8.993 -10.814 1.00 91.31 91 GLY A CA 1
ATOM 663 C C . GLY A 1 91 ? -8.542 -9.157 -9.990 1.00 91.31 91 GLY A C 1
ATOM 664 O O . GLY A 1 91 ? -7.861 -10.174 -10.118 1.00 91.31 91 GLY A O 1
ATOM 665 N N . VAL A 1 92 ? -8.199 -8.181 -9.143 1.00 90.19 92 VAL A N 1
ATOM 666 C CA . VAL A 1 92 ? -6.988 -8.202 -8.313 1.00 90.19 92 VAL A CA 1
ATOM 667 C C . VAL A 1 92 ? -7.320 -8.693 -6.909 1.00 90.19 92 VAL A C 1
ATOM 669 O O . VAL A 1 92 ? -8.203 -8.155 -6.252 1.00 90.19 92 VAL A O 1
ATOM 672 N N . VAL A 1 93 ? -6.562 -9.673 -6.411 1.00 91.94 93 VAL A N 1
ATOM 673 C CA . VAL A 1 93 ? -6.638 -10.143 -5.018 1.00 91.94 93 VAL A CA 1
ATOM 674 C C . VAL A 1 93 ? -5.395 -9.669 -4.270 1.00 91.94 93 VAL A C 1
ATOM 676 O O . VAL A 1 93 ? -4.285 -10.010 -4.671 1.00 91.94 93 VAL A O 1
ATOM 679 N N . HIS A 1 94 ? -5.567 -8.934 -3.165 1.00 91.62 94 HIS A N 1
ATOM 680 C CA . HIS A 1 94 ? -4.444 -8.360 -2.404 1.00 91.62 94 HIS A CA 1
ATOM 681 C C . HIS A 1 94 ? -3.520 -9.421 -1.776 1.00 91.62 94 HIS A C 1
ATOM 683 O O . HIS A 1 94 ? -2.308 -9.245 -1.734 1.00 91.62 94 HIS A O 1
ATOM 689 N N . ARG A 1 95 ? -4.086 -10.535 -1.285 1.00 91.75 95 ARG A N 1
ATOM 690 C CA . ARG A 1 95 ? -3.396 -11.698 -0.673 1.00 91.75 95 ARG A CA 1
ATOM 691 C C . ARG A 1 95 ? -2.625 -11.465 0.631 1.00 91.75 95 ARG A C 1
ATOM 693 O O . ARG A 1 95 ? -2.413 -12.437 1.343 1.00 91.75 95 ARG A O 1
ATOM 700 N N . ASP A 1 96 ? -2.254 -10.233 0.969 1.00 92.69 96 ASP A N 1
ATOM 701 C CA . ASP A 1 96 ? -1.477 -9.940 2.189 1.00 92.69 96 ASP A CA 1
ATOM 702 C C . ASP A 1 96 ? -2.078 -8.806 3.040 1.00 92.69 96 ASP A C 1
ATOM 704 O O . ASP A 1 96 ? -1.406 -7.844 3.399 1.00 92.69 96 ASP 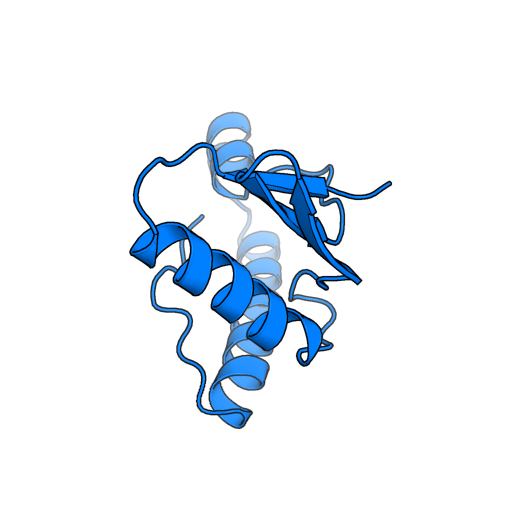A O 1
ATOM 708 N N . VAL A 1 97 ? -3.388 -8.861 3.307 1.00 95.06 97 VAL A N 1
ATOM 709 C CA . VAL A 1 97 ? -4.061 -7.858 4.152 1.00 95.06 97 VAL A CA 1
ATOM 710 C C . VAL A 1 97 ? -3.780 -8.154 5.622 1.00 95.06 97 VAL A C 1
ATOM 712 O O . VAL A 1 97 ? -4.159 -9.211 6.125 1.00 95.06 97 VAL A O 1
ATOM 715 N N . LYS A 1 98 ? -3.144 -7.208 6.314 1.00 93.69 98 LYS A N 1
ATOM 716 C CA . LYS A 1 98 ? -2.812 -7.282 7.742 1.00 93.69 98 LYS A CA 1
ATOM 717 C C . LYS A 1 98 ? -2.537 -5.882 8.318 1.00 93.69 98 LYS A C 1
ATOM 719 O O . LYS A 1 98 ? -2.293 -4.965 7.531 1.00 93.69 98 LYS A O 1
ATOM 724 N N . PRO A 1 99 ? -2.597 -5.714 9.652 1.00 89.06 99 PRO A N 1
ATOM 725 C CA . PRO A 1 99 ? -2.209 -4.473 10.324 1.00 89.06 99 PRO A CA 1
ATOM 726 C C . PRO A 1 99 ? -0.735 -4.100 10.127 1.00 89.06 99 PRO A C 1
ATOM 728 O O . PRO A 1 99 ? 0.110 -5.023 10.087 1.00 89.06 99 PRO A O 1
#

Mean predicted aligned error: 3.82 Å

Sequence (99 aa):
LVALKVLSTDDPGMAERLLGEAQLLAELRHPSIVSVYDSGTVDGRPWYSMTYCGGGTLAQVLQRDGTLSAGQAAAVMSAVAEALDALHQRGVVHRDVKP

pLDDT: mean 91.9, std 4.85, range [77.06, 98.31]

Secondary structure (DSSP, 8-state):
-EEEEE---S-HHHHHHHHHHHHHHHT---TTSPPEEEEEEETTEEEEEEE--TT--HHHHHHHH-S--HHHHHHHHHHHHHHHHHHHTTT--------

Foldseek 3Di:
DKDKDKDDDPDVVVLVVVVVVLVLQCVQDDPLGWHWDDWDDDPNITMTITDDDPVDDVVVVCVVVVDDDPVVVVVVVVSVVVSQVSQVVVVHDPVDDDD

Nearest PDB structures (foldseek):
  8pau-assembly2_B  TM=8.833E-01  e=2.256E-05  Homo sapiens
  7r9l-assembly1_A-2  TM=9.110E-01  e=3.857E-05  Homo sapiens
  7l26-assembly4_D  TM=8.839E-01  e=5.392E-05  Homo sapiens
  3kl8-assembly1_A  TM=8.445E-01  e=2.519E-04  Caenorhabditis elegans
  7siu-assembly1_B  TM=8.145E-01  e=2.519E-04  Homo sapiens

Radiu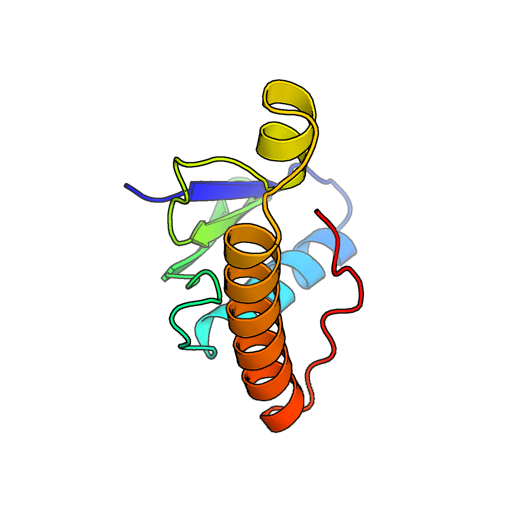s of gyration: 15.46 Å; Cα contacts (8 Å, |Δi|>4): 103; chains: 1; bounding box: 38×26×35 Å

Solvent-accessible surface area (backbone atoms only — not comparable to full-atom values): 5941 Å² total; per-residue (Å²): 127,68,36,74,53,73,49,91,63,94,51,66,70,58,44,54,49,53,53,52,50,44,54,61,34,48,75,46,86,48,98,67,42,72,39,38,78,50,71,52,71,56,96,82,28,37,36,37,34,27,58,52,68,88,83,66,51,57,44,57,50,36,70,74,65,58,71,73,56,72,68,56,47,50,54,52,50,50,43,51,50,54,36,50,49,63,33,45,79,70,76,46,77,86,91,73,87,74,95